Protein AF-A0A944AYI0-F1 (afdb_monomer_lite)

Radius of gyration: 16.13 Å; chains: 1; bounding box: 34×33×52 Å

Secondary structure (DSSP, 8-state):
----GGGGS--HHHHHHHHHHHHHHH-GGGTTHHHHHHHHHHHHHHHTT--HHHHHHHHHHHHHTTGGGGGS-HHHHT-SSPPPHHHHHHHTTHHHHHHHHHTTSTTGGGGHHHHHHTT--TTS---

pLDDT: mean 89.55, std 11.57, range [47.94, 98.12]

Foldseek 3Di:
DDDDVVVVPDDPVVVLVVLLCVVCVLQVVCVCVLVVQLVVLLVVCVVVVHDPVVNVLSSSLSSQLQSLCVVADSCLRVPDDDDDPVSVVSSLCSLVSSQVVLCVDPVSNVSSVCSNCVQPDPVRPGD

Sequence (127 aa):
MSDCNFCKEIDFHEIIECIVSAHDAKDPYTAGHSERVSDMAIAVCEILNLTEEQTQQIHIAAHLHDIGKIGVPDIVLLKEGRLTDDEWEKMKKHPEIGSEILSKSQQLSELKDIVIHHHERYDGKGY

Structure (mmCIF, N/CA/C/O backbone):
data_AF-A0A944AYI0-F1
#
_entry.id   AF-A0A944AYI0-F1
#
loop_
_atom_site.group_PDB
_atom_site.id
_atom_site.type_symbol
_atom_site.label_atom_id
_atom_site.label_alt_id
_atom_site.label_comp_id
_atom_site.label_asym_id
_atom_site.label_entity_id
_atom_site.label_seq_id
_atom_site.pdbx_PDB_ins_code
_atom_site.Cartn_x
_atom_site.Cartn_y
_atom_site.Cartn_z
_atom_site.occupancy
_atom_site.B_iso_or_equiv
_atom_site.auth_seq_id
_atom_site.auth_comp_id
_atom_site.auth_asym_id
_atom_site.auth_atom_id
_atom_site.p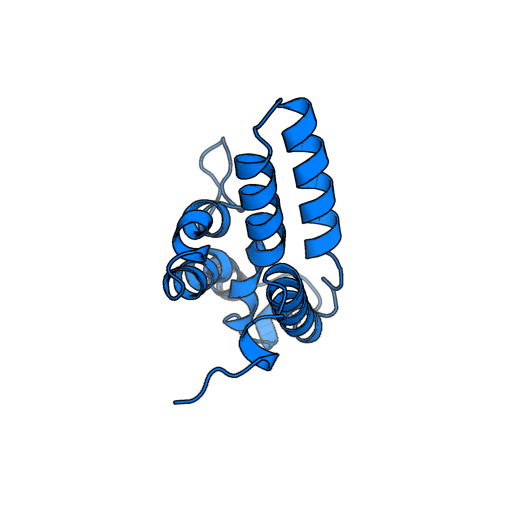dbx_PDB_model_num
ATOM 1 N N . MET A 1 1 ? 7.731 -19.854 30.141 1.00 47.94 1 MET A N 1
ATOM 2 C CA . MET A 1 1 ? 8.500 -18.710 29.617 1.00 47.94 1 MET A CA 1
ATOM 3 C C . MET A 1 1 ? 7.951 -17.483 30.302 1.00 47.94 1 MET A C 1
ATOM 5 O O . MET A 1 1 ? 6.763 -17.223 30.202 1.00 47.94 1 MET A O 1
ATOM 9 N N . SER A 1 2 ? 8.793 -16.899 31.142 1.00 51.22 2 SER A N 1
ATOM 10 C CA . SER A 1 2 ? 8.533 -15.789 32.054 1.00 51.22 2 SER A CA 1
ATOM 11 C C . SER A 1 2 ? 7.975 -14.562 31.341 1.00 51.22 2 SER A C 1
ATOM 13 O O . SER A 1 2 ? 8.466 -14.221 30.267 1.00 51.22 2 SER A O 1
ATOM 15 N N . ASP A 1 3 ? 7.005 -13.908 31.984 1.00 56.97 3 ASP A N 1
ATOM 16 C CA . ASP A 1 3 ? 6.504 -12.567 31.677 1.00 56.97 3 ASP A CA 1
ATOM 17 C C . ASP A 1 3 ? 7.657 -11.601 31.370 1.00 56.97 3 ASP A C 1
ATOM 19 O O . ASP A 1 3 ? 8.296 -11.043 32.262 1.00 56.97 3 ASP A O 1
ATOM 23 N N . CYS A 1 4 ? 7.952 -11.435 30.084 1.00 64.88 4 CYS A N 1
ATOM 24 C CA . CYS A 1 4 ? 8.918 -10.468 29.604 1.00 64.88 4 CYS A CA 1
ATOM 25 C C . CYS A 1 4 ? 8.243 -9.094 29.618 1.00 64.88 4 CYS A C 1
ATOM 27 O O . CYS A 1 4 ? 7.383 -8.828 28.780 1.00 64.88 4 CYS A O 1
ATOM 29 N N . ASN A 1 5 ? 8.615 -8.226 30.564 1.00 57.81 5 ASN A N 1
ATOM 30 C CA . ASN A 1 5 ? 8.102 -6.850 30.615 1.00 57.81 5 ASN A CA 1
ATOM 31 C C . ASN A 1 5 ? 8.441 -6.057 29.343 1.00 57.81 5 ASN A C 1
ATOM 33 O O . ASN A 1 5 ? 7.644 -5.225 28.936 1.00 57.81 5 ASN A O 1
ATOM 37 N N . PHE A 1 6 ? 9.547 -6.380 28.660 1.00 59.72 6 PHE A N 1
ATOM 38 C CA . PHE A 1 6 ? 9.895 -5.763 27.375 1.00 59.72 6 PHE A CA 1
ATOM 39 C C . PHE A 1 6 ? 8.830 -6.023 26.298 1.00 59.72 6 PHE A C 1
ATOM 41 O O . PHE A 1 6 ? 8.532 -5.147 25.504 1.00 59.72 6 PHE A O 1
ATOM 48 N N . CYS A 1 7 ? 8.197 -7.201 26.297 1.00 55.09 7 CYS A N 1
ATOM 49 C CA . CYS A 1 7 ? 7.138 -7.529 25.338 1.00 55.09 7 CYS A CA 1
ATOM 50 C C . CYS A 1 7 ? 5.794 -6.848 25.651 1.00 55.09 7 CYS A C 1
ATOM 52 O O . CYS A 1 7 ? 4.884 -6.945 24.835 1.00 55.09 7 CYS A O 1
ATOM 54 N N . LYS A 1 8 ? 5.637 -6.221 26.827 1.00 54.50 8 LYS A N 1
ATOM 55 C CA . LYS A 1 8 ? 4.380 -5.583 27.260 1.00 54.50 8 LYS A CA 1
ATOM 56 C C . LYS A 1 8 ? 4.300 -4.092 26.914 1.00 54.50 8 LYS A C 1
ATOM 58 O O . LYS A 1 8 ? 3.235 -3.514 27.091 1.00 54.50 8 LYS A O 1
ATOM 63 N N . GLU A 1 9 ? 5.389 -3.494 26.430 1.00 58.72 9 GLU A N 1
ATOM 64 C CA . GLU A 1 9 ? 5.509 -2.042 26.216 1.00 58.72 9 GLU A CA 1
ATOM 65 C C . GLU A 1 9 ? 5.882 -1.648 24.781 1.00 58.72 9 GLU A C 1
ATOM 67 O O . GLU A 1 9 ? 6.057 -0.464 24.521 1.00 58.72 9 GLU A O 1
ATOM 72 N N . ILE A 1 10 ? 6.009 -2.594 23.843 1.00 66.56 10 ILE A N 1
ATOM 73 C CA . ILE A 1 10 ? 6.276 -2.217 22.450 1.00 66.56 10 ILE A CA 1
ATOM 74 C C . ILE A 1 10 ? 4.975 -1.710 21.834 1.00 66.56 10 ILE A C 1
ATOM 76 O O . ILE A 1 10 ? 4.021 -2.483 21.688 1.00 66.56 10 ILE A O 1
ATOM 80 N N . ASP A 1 11 ? 4.944 -0.426 21.481 1.00 80.12 11 ASP A N 1
ATOM 81 C CA . ASP A 1 11 ? 3.827 0.148 20.745 1.00 80.12 11 ASP A CA 1
ATOM 82 C C . ASP A 1 11 ? 3.770 -0.488 19.353 1.00 80.12 11 ASP A C 1
ATOM 84 O O . ASP A 1 11 ? 4.757 -0.577 18.618 1.00 80.12 11 ASP A O 1
ATOM 88 N N . PHE A 1 12 ? 2.583 -0.959 18.990 1.00 79.44 12 PHE A N 1
ATOM 89 C CA . PHE A 1 12 ? 2.327 -1.528 17.680 1.00 79.44 12 PHE A CA 1
ATOM 90 C C . PHE A 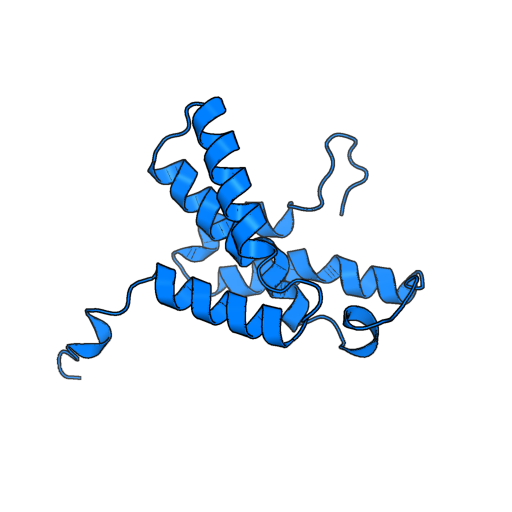1 12 ? 2.653 -0.529 16.562 1.00 79.44 12 PHE A C 1
ATOM 92 O O . PHE A 1 12 ? 3.208 -0.931 15.541 1.00 79.44 12 PHE A O 1
ATOM 99 N N . HIS A 1 13 ? 2.376 0.761 16.775 1.00 77.94 13 HIS A N 1
ATOM 100 C CA . HIS A 1 13 ? 2.686 1.811 15.806 1.00 77.94 13 HIS A CA 1
ATOM 101 C C . HIS A 1 13 ? 4.194 1.986 15.614 1.00 77.94 13 HIS A C 1
ATOM 103 O O . HIS A 1 13 ? 4.644 2.034 14.471 1.00 77.94 13 HIS A O 1
ATOM 109 N N . GLU A 1 14 ? 4.989 1.949 16.688 1.00 83.31 14 GLU A N 1
ATOM 110 C CA . GLU A 1 14 ? 6.456 2.025 16.595 1.00 83.31 14 GLU A CA 1
ATOM 111 C C . GLU A 1 14 ? 7.033 0.874 15.753 1.00 83.31 14 GLU A C 1
ATOM 113 O O . GLU A 1 14 ? 7.964 1.069 14.969 1.00 83.31 14 GLU A O 1
ATOM 118 N N . ILE A 1 15 ? 6.468 -0.337 15.859 1.00 87.19 15 ILE A N 1
ATOM 119 C CA . ILE A 1 15 ? 6.891 -1.471 15.020 1.00 87.19 15 ILE A CA 1
ATOM 120 C C . ILE A 1 15 ? 6.560 -1.210 13.549 1.00 87.19 15 ILE A C 1
ATOM 122 O O . ILE A 1 15 ? 7.389 -1.494 12.680 1.00 87.19 15 ILE A O 1
ATOM 126 N N . ILE A 1 16 ? 5.365 -0.690 13.256 1.00 85.25 16 ILE A N 1
ATOM 127 C CA . ILE A 1 16 ? 4.962 -0.360 11.885 1.00 85.25 16 ILE A CA 1
ATOM 128 C C . ILE A 1 16 ? 5.898 0.698 11.297 1.00 85.25 16 ILE A C 1
ATOM 130 O O . ILE A 1 16 ? 6.429 0.486 10.208 1.00 85.25 16 ILE A O 1
ATOM 134 N N . GLU A 1 17 ? 6.185 1.770 12.030 1.00 83.94 17 GLU A N 1
ATOM 135 C CA . GLU A 1 17 ? 7.140 2.802 11.612 1.00 83.94 17 GLU A CA 1
ATOM 136 C C . GLU A 1 17 ? 8.542 2.234 11.365 1.00 83.94 17 GLU A C 1
ATOM 138 O O . GLU A 1 17 ? 9.184 2.583 10.372 1.00 83.94 17 GLU A O 1
ATOM 143 N N . CYS A 1 18 ? 9.013 1.307 12.207 1.00 87.06 18 CYS A N 1
ATOM 144 C CA . CYS A 1 18 ? 10.291 0.623 11.995 1.00 87.06 18 CYS A CA 1
ATOM 145 C C . CYS A 1 18 ? 10.302 -0.190 10.691 1.00 87.06 18 CYS A C 1
ATOM 147 O O . CYS A 1 18 ? 11.291 -0.171 9.954 1.00 87.06 18 CYS A O 1
ATOM 149 N N . ILE A 1 19 ? 9.212 -0.904 10.390 1.00 86.88 19 ILE A N 1
ATOM 150 C CA . ILE A 1 19 ? 9.079 -1.703 9.164 1.00 86.88 19 ILE A CA 1
ATOM 151 C C . ILE A 1 19 ? 9.042 -0.792 7.931 1.00 86.88 19 ILE A C 1
ATOM 153 O O . ILE A 1 19 ? 9.743 -1.058 6.952 1.00 86.88 19 ILE A O 1
ATOM 157 N N . VAL A 1 20 ? 8.271 0.295 7.991 1.00 85.81 20 VAL A N 1
ATOM 158 C CA . VAL A 1 20 ? 8.196 1.301 6.924 1.00 85.81 20 VAL A CA 1
ATOM 159 C C . VAL A 1 20 ? 9.558 1.950 6.706 1.00 85.81 20 VAL A C 1
ATOM 161 O O . VAL A 1 20 ? 10.025 2.019 5.576 1.00 85.81 20 VAL A O 1
ATOM 164 N N . SER A 1 21 ? 10.257 2.318 7.779 1.00 84.06 21 SER A N 1
ATOM 165 C CA . SER A 1 21 ? 11.603 2.895 7.704 1.00 84.06 21 SER A CA 1
ATOM 166 C C . SER A 1 21 ? 12.614 1.934 7.071 1.00 84.06 21 SER A C 1
ATOM 168 O O . SER A 1 21 ? 13.480 2.353 6.305 1.00 84.06 21 SER A O 1
ATOM 170 N N . ALA A 1 22 ? 12.512 0.631 7.356 1.00 86.81 22 ALA A N 1
ATOM 171 C CA . ALA A 1 22 ? 13.359 -0.381 6.727 1.00 86.81 22 ALA A CA 1
ATOM 172 C C . ALA A 1 22 ? 13.073 -0.526 5.223 1.00 86.81 22 ALA A C 1
ATOM 174 O O . ALA A 1 22 ? 14.001 -0.729 4.437 1.00 86.81 22 ALA A O 1
ATOM 175 N N . HIS A 1 23 ? 11.808 -0.402 4.817 1.00 86.69 23 HIS A N 1
ATOM 176 C CA . HIS A 1 23 ? 11.423 -0.355 3.410 1.00 86.69 23 HIS A CA 1
ATOM 177 C C . HIS A 1 23 ? 11.934 0.925 2.721 1.00 86.69 23 HIS A C 1
ATOM 179 O O . HIS A 1 23 ? 12.579 0.833 1.679 1.00 86.69 23 HIS A O 1
ATOM 185 N N . ASP A 1 24 ? 11.753 2.092 3.338 1.00 81.62 24 ASP A N 1
ATOM 186 C CA . ASP A 1 24 ? 12.245 3.381 2.834 1.00 81.62 24 ASP A CA 1
ATOM 187 C C . ASP A 1 24 ? 13.778 3.413 2.718 1.00 81.62 24 ASP A C 1
ATOM 189 O O . ASP A 1 24 ? 14.333 4.038 1.819 1.00 81.62 24 ASP A O 1
ATOM 193 N N . ALA A 1 25 ? 14.500 2.691 3.580 1.00 81.44 25 ALA A N 1
ATOM 194 C CA . ALA A 1 25 ? 15.948 2.532 3.441 1.00 81.44 25 ALA A CA 1
ATOM 195 C C . ALA A 1 25 ? 16.343 1.753 2.170 1.00 81.44 25 ALA A C 1
ATOM 197 O O . ALA A 1 25 ? 17.445 1.944 1.651 1.00 81.44 25 ALA A O 1
ATOM 198 N N . LYS A 1 26 ? 15.458 0.878 1.670 1.00 82.62 26 LYS A N 1
ATOM 199 C CA . LYS A 1 26 ? 15.628 0.160 0.401 1.00 82.62 26 LYS A CA 1
ATOM 200 C C . LYS A 1 26 ? 15.220 1.017 -0.801 1.00 82.62 26 LYS A C 1
ATOM 202 O O . LYS A 1 26 ? 15.849 0.888 -1.847 1.00 82.62 26 LYS A O 1
ATOM 207 N N . ASP A 1 27 ? 14.217 1.880 -0.652 1.00 79.94 27 ASP A N 1
ATOM 208 C CA . ASP A 1 27 ? 13.763 2.844 -1.664 1.00 79.94 27 ASP A CA 1
ATOM 209 C C . ASP A 1 27 ? 13.935 4.292 -1.154 1.00 79.94 27 ASP A C 1
ATOM 211 O O . ASP A 1 27 ? 12.973 4.931 -0.719 1.00 79.94 27 ASP A O 1
ATOM 215 N N . PRO A 1 28 ? 15.163 4.854 -1.194 1.00 69.38 28 PRO A N 1
ATOM 216 C CA . PRO A 1 28 ? 15.438 6.168 -0.609 1.00 69.38 28 PRO A CA 1
ATOM 217 C C . PRO A 1 28 ? 14.630 7.298 -1.252 1.00 69.38 28 PRO A C 1
ATOM 219 O O . PRO A 1 28 ? 14.438 8.351 -0.642 1.00 69.38 28 PRO A O 1
ATOM 222 N N . TYR A 1 29 ? 14.168 7.097 -2.491 1.00 61.78 29 TYR A N 1
ATOM 223 C CA . TYR A 1 29 ? 13.357 8.069 -3.214 1.00 61.78 29 TYR A CA 1
ATOM 224 C C . TYR A 1 29 ? 11.980 8.264 -2.572 1.00 61.78 29 TYR A C 1
ATOM 226 O O . TYR A 1 29 ? 11.401 9.345 -2.704 1.00 61.78 29 TYR A O 1
ATOM 234 N N . THR A 1 30 ? 11.472 7.263 -1.847 1.00 67.00 30 THR A N 1
ATOM 235 C CA . THR A 1 30 ? 10.182 7.324 -1.156 1.00 67.00 30 THR A CA 1
ATOM 236 C C . THR A 1 30 ? 10.307 7.569 0.344 1.00 67.00 30 THR A C 1
ATOM 238 O O . THR A 1 30 ? 9.308 7.454 1.040 1.00 67.00 30 THR A O 1
ATOM 241 N N . ALA A 1 31 ? 11.469 7.969 0.869 1.00 72.06 31 ALA A N 1
ATOM 242 C CA . ALA A 1 31 ? 11.614 8.232 2.302 1.00 72.06 31 ALA A CA 1
ATOM 243 C C . ALA A 1 31 ? 10.561 9.238 2.828 1.00 72.06 31 ALA A C 1
ATOM 245 O O . ALA A 1 31 ? 10.385 10.349 2.298 1.00 72.06 31 ALA A O 1
ATOM 246 N N . GLY A 1 32 ? 9.809 8.822 3.850 1.00 80.56 32 GLY A N 1
ATOM 247 C CA . GLY A 1 32 ? 8.707 9.595 4.438 1.00 80.56 32 GLY A CA 1
ATOM 248 C C . GLY A 1 32 ? 7.489 9.759 3.518 1.00 80.56 32 GLY A C 1
ATOM 249 O O . GLY A 1 32 ? 6.590 10.544 3.813 1.00 80.56 32 GLY A O 1
ATOM 250 N N . HIS A 1 33 ? 7.448 9.085 2.364 1.00 88.44 33 HIS A N 1
ATOM 251 C CA . HIS A 1 33 ? 6.286 9.068 1.473 1.00 88.44 33 HIS A CA 1
ATOM 252 C C . HIS A 1 33 ? 5.083 8.456 2.175 1.00 88.44 33 HIS A C 1
ATOM 254 O O . HIS A 1 33 ? 4.021 9.072 2.197 1.00 88.44 33 HIS A O 1
ATOM 260 N N . SER A 1 34 ? 5.281 7.283 2.772 1.00 88.88 34 SER A N 1
ATOM 261 C CA . SER A 1 34 ? 4.227 6.531 3.442 1.00 88.88 34 SER A CA 1
ATOM 262 C C . SER A 1 34 ? 3.617 7.316 4.602 1.00 88.88 34 SER A C 1
ATOM 264 O O . SER A 1 34 ? 2.402 7.314 4.739 1.00 88.88 34 SER A O 1
ATOM 266 N N . GLU A 1 35 ? 4.436 8.054 5.359 1.00 89.00 35 GLU A N 1
ATOM 267 C CA . GLU A 1 35 ? 3.985 8.974 6.417 1.00 89.00 35 GLU A CA 1
ATOM 268 C C . GLU A 1 35 ? 3.130 10.120 5.855 1.00 89.00 35 GLU A C 1
ATOM 270 O O . GLU A 1 35 ? 2.008 10.349 6.288 1.00 89.00 35 GLU A O 1
ATOM 275 N N . ARG A 1 36 ? 3.585 10.800 4.794 1.00 92.38 36 ARG A N 1
ATOM 276 C CA . ARG A 1 36 ? 2.776 11.870 4.183 1.00 92.38 36 ARG A CA 1
ATOM 277 C C . ARG A 1 36 ? 1.454 11.353 3.612 1.00 92.38 36 ARG A C 1
ATOM 279 O O . ARG A 1 36 ? 0.456 12.068 3.648 1.00 92.38 36 ARG A O 1
ATOM 286 N N . VAL A 1 37 ? 1.447 10.153 3.031 1.00 94.06 37 VAL A N 1
ATOM 287 C CA . VAL A 1 37 ? 0.232 9.531 2.483 1.00 94.06 37 VAL A CA 1
ATOM 288 C C . VAL A 1 37 ? -0.725 9.126 3.601 1.00 94.06 37 VAL A C 1
ATOM 290 O O . VAL A 1 37 ? -1.928 9.348 3.460 1.00 94.06 37 VAL A O 1
ATOM 293 N N . SER A 1 38 ? -0.220 8.575 4.706 1.00 92.94 38 SER A N 1
ATOM 294 C CA . SER A 1 38 ? -1.046 8.183 5.846 1.00 92.94 38 SER A CA 1
ATOM 295 C C . SER A 1 38 ? -1.678 9.398 6.535 1.00 92.94 38 SER A C 1
ATOM 297 O O . SER A 1 38 ? -2.889 9.390 6.768 1.00 92.94 38 SER A O 1
ATOM 299 N N . ASP A 1 39 ? -0.931 10.489 6.718 1.00 94.38 39 ASP A N 1
ATOM 300 C CA . ASP A 1 39 ? -1.452 11.761 7.238 1.00 94.38 39 ASP A CA 1
ATOM 301 C C . ASP A 1 39 ? -2.565 12.336 6.346 1.00 94.38 39 ASP A C 1
ATOM 303 O O . ASP A 1 39 ? -3.622 12.767 6.819 1.00 94.38 39 ASP A O 1
ATOM 307 N N . MET A 1 40 ? -2.360 12.319 5.023 1.00 96.94 40 MET A N 1
ATOM 308 C CA . MET A 1 40 ? -3.389 12.744 4.068 1.00 96.94 40 MET A CA 1
ATOM 309 C C . MET A 1 40 ? -4.629 11.847 4.135 1.00 96.94 40 MET A C 1
ATOM 311 O O . MET A 1 40 ? -5.750 12.343 4.001 1.00 96.94 40 MET A O 1
ATOM 315 N N . ALA A 1 41 ? -4.450 10.542 4.351 1.00 96.50 41 ALA A N 1
ATOM 316 C CA . ALA A 1 41 ? -5.556 9.605 4.479 1.00 96.50 41 ALA A CA 1
ATOM 317 C C . ALA A 1 41 ? -6.410 9.900 5.722 1.00 96.50 41 ALA A C 1
ATOM 319 O O . ALA A 1 41 ? -7.637 9.866 5.613 1.00 96.50 41 ALA A O 1
ATOM 320 N N . ILE A 1 42 ? -5.803 10.275 6.857 1.00 96.81 42 ILE A N 1
ATOM 321 C CA . ILE A 1 42 ? -6.540 10.723 8.054 1.00 96.81 42 ILE A CA 1
ATOM 322 C C . ILE A 1 42 ? -7.433 11.920 7.715 1.00 96.81 42 ILE A C 1
ATOM 324 O O . ILE A 1 42 ? -8.634 11.880 7.980 1.00 96.81 42 ILE A O 1
ATOM 328 N N . ALA A 1 43 ? -6.887 12.946 7.056 1.00 97.56 43 ALA A N 1
ATOM 329 C CA . ALA A 1 43 ? -7.660 14.133 6.685 1.00 97.56 43 ALA A CA 1
ATOM 330 C C . ALA A 1 43 ? -8.868 13.793 5.785 1.00 97.56 43 ALA A C 1
ATOM 332 O O . ALA A 1 43 ? -9.938 14.392 5.906 1.00 97.56 43 ALA A O 1
ATOM 333 N N . VAL A 1 44 ? -8.734 12.802 4.896 1.00 97.75 44 VAL A N 1
ATOM 334 C CA . VAL A 1 44 ? -9.857 12.303 4.082 1.00 97.75 44 VAL A CA 1
ATOM 335 C C . VAL A 1 44 ? -10.879 11.548 4.939 1.00 97.75 44 VAL A C 1
ATOM 337 O O . VAL A 1 44 ? -12.081 11.746 4.756 1.00 97.75 44 VAL A O 1
ATOM 340 N N . CYS A 1 45 ? -10.434 10.718 5.885 1.00 97.62 45 CYS A N 1
ATOM 341 C CA . CYS A 1 45 ? -11.319 9.993 6.803 1.00 97.62 45 CYS A CA 1
ATOM 342 C C . CYS A 1 45 ? -12.183 10.948 7.639 1.00 97.62 45 CYS A C 1
ATOM 344 O O . CYS A 1 45 ? -13.383 10.709 7.791 1.00 97.62 45 CYS A O 1
ATOM 346 N N . GLU A 1 46 ? -11.603 12.058 8.108 1.00 95.69 46 GLU A N 1
ATOM 347 C CA . GLU A 1 46 ? -12.315 13.111 8.842 1.00 95.69 46 GLU A CA 1
ATOM 348 C C . GLU A 1 46 ? -13.426 13.745 7.996 1.00 95.69 46 GLU A C 1
ATOM 350 O O . GLU A 1 46 ? -14.566 13.862 8.446 1.00 95.69 46 GLU A O 1
ATOM 355 N N . ILE A 1 47 ? -13.131 14.095 6.739 1.00 98.12 47 ILE A N 1
ATOM 356 C CA . ILE A 1 47 ? -14.120 14.662 5.805 1.00 98.12 47 ILE A CA 1
ATOM 357 C C . ILE A 1 47 ? -15.2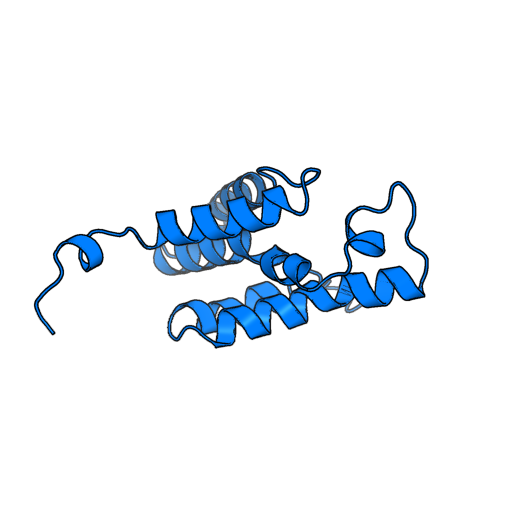81 13.683 5.573 1.00 98.12 47 ILE A C 1
ATOM 359 O O . ILE A 1 47 ? -16.439 14.094 5.450 1.00 98.12 47 ILE A O 1
ATOM 363 N N . LEU A 1 48 ? -14.980 12.385 5.521 1.00 97.81 48 LEU A N 1
ATOM 364 C CA . LEU A 1 48 ? -15.960 11.318 5.325 1.00 97.81 48 LEU A CA 1
ATOM 365 C C . LEU A 1 48 ? -16.701 10.918 6.612 1.00 97.81 48 LEU A C 1
ATOM 367 O O . LEU A 1 48 ? -17.635 10.121 6.533 1.00 97.81 48 LEU A O 1
ATOM 371 N N . ASN A 1 49 ? -16.354 11.502 7.766 1.00 97.75 49 ASN A N 1
ATOM 372 C CA . ASN A 1 49 ? -16.899 11.170 9.087 1.00 97.75 49 ASN A CA 1
ATOM 373 C C . ASN A 1 49 ? -16.783 9.671 9.423 1.00 97.75 49 ASN A C 1
ATOM 375 O O . ASN A 1 49 ? -17.724 9.071 9.949 1.00 97.75 49 ASN A O 1
ATOM 379 N N . LEU A 1 50 ? -15.645 9.057 9.085 1.00 97.69 50 LEU A N 1
ATOM 380 C CA . LEU A 1 50 ? -15.366 7.674 9.473 1.00 97.69 50 LEU A CA 1
ATOM 381 C C . LEU A 1 50 ? -15.143 7.562 10.985 1.00 97.69 50 LEU A C 1
ATOM 383 O O . LEU A 1 50 ? -14.815 8.539 11.660 1.00 97.69 50 LEU A O 1
ATOM 387 N N . THR A 1 51 ? -15.333 6.362 11.533 1.00 97.69 51 THR A N 1
ATOM 388 C CA . THR A 1 51 ? -15.054 6.119 12.953 1.00 97.69 51 THR A CA 1
ATOM 389 C C . THR A 1 51 ? -13.552 6.186 13.235 1.00 97.69 51 THR A C 1
ATOM 391 O O . THR A 1 51 ? -12.722 6.050 12.333 1.00 97.69 51 THR A O 1
ATOM 394 N N . GLU A 1 52 ? -13.185 6.363 14.505 1.00 94.00 52 GLU A N 1
ATOM 395 C CA . GLU A 1 52 ? -11.782 6.325 14.936 1.00 94.00 52 GLU A CA 1
ATOM 396 C C . GLU A 1 52 ? -11.116 4.992 14.563 1.00 94.00 52 GLU A C 1
ATOM 398 O O . GLU A 1 52 ? -10.019 4.982 14.016 1.00 94.00 52 GLU A O 1
ATOM 403 N N . GLU A 1 53 ? -11.825 3.877 14.758 1.00 93.00 53 GLU A N 1
ATOM 404 C CA . GLU A 1 53 ? -11.365 2.535 14.384 1.00 93.00 53 GLU A CA 1
ATOM 405 C C . GLU A 1 53 ? -11.086 2.418 12.877 1.00 93.00 53 GLU A C 1
ATOM 407 O O . GLU A 1 53 ? -10.006 1.986 12.477 1.00 93.00 53 GLU A O 1
ATOM 412 N N . GLN A 1 54 ? -12.017 2.870 12.029 1.00 94.94 54 GLN A N 1
ATOM 413 C CA . GLN A 1 54 ? -11.829 2.870 10.573 1.00 94.94 54 GLN A CA 1
ATOM 414 C C . GLN A 1 54 ? -10.657 3.764 10.155 1.00 94.94 54 GLN A C 1
ATOM 416 O O . GLN A 1 54 ? -9.871 3.399 9.281 1.00 94.94 54 GLN A O 1
ATOM 421 N N . THR A 1 55 ? -10.527 4.927 10.793 1.00 95.81 55 THR A N 1
ATOM 422 C CA . THR A 1 55 ? -9.447 5.881 10.525 1.00 95.81 55 THR A CA 1
ATOM 423 C C . THR A 1 55 ? -8.089 5.279 10.883 1.00 95.81 55 THR A C 1
ATOM 425 O O . THR A 1 55 ? -7.160 5.370 10.086 1.00 95.81 55 THR A O 1
ATOM 428 N N . GLN A 1 56 ? -7.977 4.593 12.025 1.00 92.62 56 GLN A N 1
ATOM 429 C CA . GLN A 1 56 ? -6.753 3.891 12.425 1.00 92.62 56 GLN A CA 1
ATOM 430 C C . GLN A 1 56 ? -6.399 2.755 11.458 1.00 92.62 56 GLN A C 1
ATOM 432 O O . GLN A 1 56 ? -5.244 2.638 11.049 1.00 92.62 56 GLN A O 1
ATOM 437 N N . GLN A 1 57 ? -7.379 1.951 11.032 1.00 93.44 57 GLN A N 1
ATOM 438 C CA . GLN A 1 57 ? -7.158 0.895 10.037 1.00 93.44 57 GLN A CA 1
ATOM 439 C C . GLN A 1 57 ? -6.628 1.466 8.713 1.00 93.44 57 GLN A C 1
ATOM 441 O O . GLN A 1 57 ? -5.648 0.954 8.168 1.00 93.44 57 GLN A O 1
ATOM 446 N N . ILE A 1 58 ? -7.233 2.549 8.216 1.00 95.81 58 ILE A N 1
ATOM 447 C CA . ILE A 1 58 ? -6.802 3.222 6.983 1.00 95.81 58 ILE A CA 1
ATOM 448 C C . ILE A 1 58 ? -5.413 3.840 7.151 1.00 95.81 58 ILE A C 1
ATOM 450 O O . ILE A 1 58 ? -4.586 3.707 6.254 1.00 95.81 58 ILE A O 1
ATOM 454 N N . HIS A 1 59 ? -5.131 4.466 8.294 1.00 94.12 59 HIS A N 1
ATOM 455 C CA . HIS A 1 59 ? -3.828 5.055 8.590 1.00 94.12 59 HIS A CA 1
ATOM 456 C C . HIS A 1 59 ? -2.706 4.006 8.552 1.00 94.12 59 HIS A C 1
ATOM 458 O O . HIS A 1 59 ? -1.708 4.180 7.850 1.00 94.12 59 HIS A O 1
ATOM 464 N N . ILE A 1 60 ? -2.900 2.868 9.228 1.00 93.12 60 ILE A N 1
ATOM 465 C CA . ILE A 1 60 ? -1.933 1.760 9.232 1.00 93.12 60 ILE A CA 1
ATOM 466 C C . ILE A 1 60 ? -1.790 1.158 7.827 1.00 93.12 60 ILE A C 1
ATOM 468 O O . ILE A 1 60 ? -0.675 0.899 7.372 1.00 93.12 60 ILE A O 1
ATOM 472 N N . ALA A 1 61 ? -2.898 0.955 7.109 1.00 95.00 61 ALA A N 1
ATOM 473 C CA . ALA A 1 61 ? -2.857 0.428 5.748 1.00 95.00 61 ALA A CA 1
ATOM 474 C C . ALA A 1 61 ? -2.128 1.377 4.782 1.00 95.00 61 ALA A C 1
ATOM 476 O O . ALA A 1 61 ? -1.355 0.917 3.946 1.00 95.00 61 ALA A O 1
ATOM 477 N N . ALA A 1 62 ? -2.319 2.690 4.927 1.00 94.44 62 ALA A N 1
ATOM 478 C CA . ALA A 1 62 ? -1.625 3.709 4.149 1.00 94.44 62 ALA A CA 1
ATOM 479 C C . ALA A 1 62 ? -0.119 3.736 4.448 1.00 94.44 62 ALA A C 1
ATOM 481 O O . ALA A 1 62 ? 0.675 3.857 3.520 1.00 94.44 62 ALA A O 1
ATOM 482 N N . HIS A 1 63 ? 0.302 3.527 5.697 1.00 92.06 63 HIS A N 1
ATOM 483 C CA . HIS A 1 63 ? 1.722 3.346 6.013 1.00 92.06 63 HIS A CA 1
ATOM 484 C C . HIS A 1 63 ? 2.328 2.118 5.319 1.00 92.06 63 HIS A C 1
ATOM 486 O O . HIS A 1 63 ? 3.472 2.155 4.869 1.00 92.06 63 HIS A O 1
ATOM 492 N N . LEU A 1 64 ? 1.562 1.031 5.221 1.00 93.69 64 LEU A N 1
ATOM 493 C CA . LEU A 1 64 ? 2.037 -0.264 4.734 1.00 93.69 64 LEU A CA 1
ATOM 494 C C . LEU A 1 64 ? 1.749 -0.533 3.251 1.00 93.69 64 LEU A C 1
ATOM 496 O O . LEU A 1 64 ? 2.138 -1.595 2.768 1.00 93.69 64 LEU A O 1
ATOM 500 N N . HIS A 1 65 ? 1.090 0.376 2.525 1.00 95.31 65 HIS A N 1
ATOM 501 C CA . HIS A 1 65 ? 0.603 0.117 1.159 1.00 95.31 65 HIS A CA 1
ATOM 502 C C . HIS A 1 65 ? 1.708 -0.367 0.207 1.00 95.31 65 HIS A C 1
ATOM 504 O O . HIS A 1 65 ? 1.499 -1.269 -0.601 1.00 95.31 65 HIS A O 1
ATOM 510 N N . ASP A 1 66 ? 2.912 0.171 0.386 1.00 94.94 66 ASP A N 1
ATOM 511 C CA . ASP A 1 66 ? 4.073 -0.086 -0.456 1.00 94.94 66 ASP A CA 1
ATOM 512 C C . ASP A 1 66 ? 5.006 -1.188 0.079 1.00 94.94 66 ASP A C 1
ATOM 514 O O . ASP A 1 66 ? 6.014 -1.496 -0.554 1.00 94.94 66 ASP A O 1
ATOM 518 N N . ILE A 1 67 ? 4.697 -1.843 1.210 1.00 94.25 67 ILE A N 1
ATOM 519 C CA . ILE A 1 67 ? 5.627 -2.784 1.872 1.00 94.25 67 ILE A CA 1
ATOM 520 C C . ILE A 1 67 ? 6.093 -3.933 0.963 1.00 94.25 67 ILE A C 1
ATOM 522 O O . ILE A 1 67 ? 7.200 -4.461 1.102 1.00 94.25 67 ILE A O 1
ATOM 526 N N . GLY A 1 68 ? 5.270 -4.314 -0.017 1.00 95.44 68 GLY A N 1
ATOM 527 C CA . GLY A 1 68 ? 5.603 -5.367 -0.970 1.00 95.44 68 GLY A CA 1
ATOM 528 C C . GLY A 1 68 ? 6.737 -5.019 -1.938 1.00 95.44 68 GLY A C 1
ATOM 529 O O . GLY A 1 68 ? 7.293 -5.927 -2.559 1.00 95.44 68 GLY A O 1
ATOM 530 N N . LYS A 1 69 ? 7.154 -3.749 -2.038 1.00 94.75 69 LYS A N 1
ATOM 531 C CA . LYS A 1 69 ? 8.327 -3.332 -2.828 1.00 94.75 69 LYS A CA 1
ATOM 532 C C . LYS A 1 69 ? 9.627 -3.963 -2.317 1.00 94.75 69 LYS A C 1
ATOM 534 O O . LYS A 1 69 ? 10.576 -4.125 -3.086 1.00 94.75 69 LYS A O 1
ATOM 539 N N . ILE A 1 70 ? 9.659 -4.463 -1.074 1.00 92.25 70 ILE A N 1
ATOM 540 C CA . ILE A 1 70 ? 10.748 -5.326 -0.581 1.00 92.25 70 ILE A CA 1
ATOM 541 C C . ILE A 1 70 ? 10.968 -6.540 -1.501 1.00 92.25 70 ILE A C 1
ATOM 543 O O . ILE A 1 70 ? 12.113 -6.952 -1.698 1.00 92.25 70 ILE A O 1
ATOM 547 N N . GLY A 1 71 ? 9.908 -7.084 -2.106 1.00 93.31 71 GLY A N 1
ATOM 548 C CA . GLY A 1 71 ? 9.984 -8.201 -3.050 1.00 93.31 71 GLY A CA 1
ATOM 549 C C . GLY A 1 71 ? 10.309 -7.807 -4.498 1.00 93.31 71 GLY A C 1
ATOM 550 O O . GLY A 1 71 ? 10.529 -8.689 -5.328 1.00 93.31 71 GLY A O 1
ATOM 551 N N . VAL A 1 72 ? 10.370 -6.511 -4.822 1.00 95.38 72 VAL A N 1
ATOM 552 C CA . VAL A 1 72 ? 10.734 -6.030 -6.162 1.00 95.38 72 VAL A CA 1
ATOM 553 C C . VAL A 1 72 ? 12.265 -6.050 -6.317 1.00 95.38 72 VAL A C 1
ATOM 555 O O . VAL A 1 72 ? 12.977 -5.625 -5.399 1.00 95.38 72 VAL A O 1
ATOM 558 N N . PRO A 1 73 ? 12.811 -6.540 -7.452 1.00 94.94 73 PRO A N 1
ATOM 559 C CA . PRO A 1 73 ? 14.254 -6.536 -7.690 1.00 94.94 73 PRO A CA 1
ATOM 560 C C . PRO A 1 73 ? 14.839 -5.120 -7.709 1.00 94.94 73 PRO A C 1
ATOM 562 O O . PRO A 1 73 ? 14.290 -4.241 -8.369 1.00 94.94 73 PRO A O 1
ATOM 565 N N . ASP A 1 74 ? 16.003 -4.925 -7.091 1.00 93.44 74 ASP A N 1
ATOM 566 C CA . ASP A 1 74 ? 16.632 -3.601 -6.954 1.00 93.44 74 ASP A CA 1
ATOM 567 C C . ASP A 1 74 ? 16.895 -2.918 -8.302 1.00 93.44 74 ASP A C 1
ATOM 569 O O . ASP A 1 74 ? 16.699 -1.717 -8.433 1.00 93.44 74 ASP A O 1
ATOM 573 N N . ILE A 1 75 ? 17.255 -3.682 -9.342 1.00 94.25 75 ILE A N 1
ATOM 574 C CA . ILE A 1 75 ? 17.460 -3.146 -10.701 1.00 94.25 75 ILE A CA 1
ATOM 575 C C . ILE A 1 75 ? 16.188 -2.535 -11.310 1.00 94.25 75 ILE A C 1
ATOM 577 O O . ILE A 1 75 ? 16.279 -1.714 -12.215 1.00 94.25 75 ILE A O 1
ATOM 581 N N . VAL A 1 76 ? 15.012 -2.958 -10.835 1.00 95.88 76 VAL A N 1
ATOM 582 C CA . VAL A 1 76 ? 13.702 -2.419 -11.218 1.00 95.88 76 VAL A CA 1
ATOM 583 C C . VAL A 1 76 ? 13.330 -1.272 -10.283 1.00 95.88 76 VAL A C 1
ATOM 585 O O . VAL A 1 76 ? 12.987 -0.196 -10.757 1.00 95.88 76 VAL A O 1
ATOM 588 N N . LEU A 1 77 ? 13.420 -1.493 -8.968 1.00 93.00 77 LEU A N 1
ATOM 589 C CA . LEU A 1 77 ? 13.012 -0.530 -7.943 1.00 93.00 77 LEU A CA 1
ATOM 590 C C . LEU A 1 77 ? 13.836 0.766 -7.994 1.00 93.00 77 LEU A C 1
ATOM 592 O O . LEU A 1 77 ? 13.276 1.852 -7.937 1.00 93.00 77 LEU A O 1
ATOM 596 N N . LEU A 1 78 ? 15.155 0.648 -8.161 1.00 92.12 78 LEU A N 1
ATOM 597 C CA . LEU A 1 78 ? 16.107 1.763 -8.138 1.00 92.12 78 LEU A CA 1
ATOM 598 C C . LEU A 1 78 ? 16.440 2.301 -9.534 1.00 92.12 78 LEU A C 1
ATOM 600 O O . LEU A 1 78 ? 17.419 3.033 -9.701 1.00 92.12 78 LEU A O 1
ATOM 604 N N . LYS A 1 79 ? 15.689 1.904 -10.566 1.00 92.94 79 LYS A N 1
ATOM 605 C CA . LYS A 1 79 ? 16.001 2.308 -11.935 1.00 92.94 79 LYS A CA 1
ATOM 606 C C . LYS A 1 79 ? 15.803 3.810 -12.113 1.00 92.94 79 LYS A C 1
ATOM 608 O O . LYS A 1 79 ? 14.698 4.331 -11.987 1.00 92.94 79 LYS A O 1
ATOM 613 N N . GLU A 1 80 ? 16.860 4.493 -12.533 1.00 90.19 80 GLU A N 1
ATOM 614 C CA . GLU A 1 80 ? 16.771 5.886 -12.957 1.00 90.19 80 GLU A CA 1
ATOM 615 C C . GLU A 1 80 ? 16.174 5.963 -14.372 1.00 90.19 80 GLU A C 1
ATOM 617 O O . GLU A 1 80 ? 16.819 5.628 -15.369 1.00 90.19 80 GLU A O 1
ATOM 622 N N . GLY A 1 81 ? 14.912 6.384 -14.470 1.00 91.31 81 GLY A N 1
ATOM 623 C CA . GLY A 1 81 ? 14.214 6.598 -15.738 1.00 91.31 81 GLY A CA 1
ATOM 624 C C . GLY A 1 81 ? 12.988 5.709 -15.923 1.00 91.31 81 GLY A C 1
ATOM 625 O O . GLY A 1 81 ? 12.398 5.213 -14.970 1.00 91.31 81 GLY A O 1
ATOM 626 N N . ARG A 1 82 ? 12.547 5.551 -17.176 1.00 94.44 82 ARG A N 1
ATOM 627 C CA . ARG A 1 82 ? 11.345 4.762 -17.478 1.00 94.44 82 ARG A CA 1
ATOM 628 C C . ARG A 1 82 ? 11.633 3.266 -17.370 1.00 94.44 82 ARG A C 1
ATOM 630 O O . ARG A 1 82 ? 12.628 2.780 -17.914 1.00 94.44 82 ARG A O 1
ATOM 637 N N . LEU A 1 83 ? 10.714 2.558 -16.723 1.00 96.69 83 LEU A N 1
ATOM 638 C CA . LEU A 1 83 ? 10.678 1.103 -16.718 1.00 96.69 83 LEU A CA 1
ATOM 639 C C . LEU A 1 83 ? 10.263 0.593 -18.104 1.00 96.69 83 LEU A C 1
ATOM 641 O O . LEU A 1 83 ? 9.464 1.225 -18.798 1.00 96.69 83 LEU A O 1
ATOM 645 N N . THR A 1 84 ? 10.842 -0.528 -18.521 1.00 97.88 84 THR A N 1
ATOM 646 C CA . THR A 1 84 ? 10.342 -1.309 -19.655 1.00 97.88 84 THR A CA 1
ATOM 647 C C . THR A 1 84 ? 9.058 -2.031 -19.254 1.00 97.88 84 THR A C 1
ATOM 649 O O . THR A 1 84 ? 8.758 -2.147 -18.066 1.00 97.88 84 THR A O 1
ATOM 652 N N . ASP A 1 85 ? 8.319 -2.567 -20.225 1.00 97.56 85 ASP A N 1
ATOM 653 C CA . ASP A 1 85 ? 7.084 -3.308 -19.942 1.00 97.56 85 ASP A CA 1
ATOM 654 C C . ASP A 1 85 ? 7.342 -4.496 -18.990 1.00 97.56 85 ASP A C 1
ATOM 656 O O . ASP A 1 85 ? 6.648 -4.647 -17.988 1.00 97.56 85 ASP A O 1
ATOM 660 N N . ASP A 1 86 ? 8.413 -5.268 -19.208 1.00 97.38 86 ASP A N 1
ATOM 661 C CA . ASP A 1 86 ? 8.791 -6.399 -18.340 1.00 97.38 86 ASP A CA 1
ATOM 662 C C . ASP A 1 86 ? 9.194 -5.975 -16.917 1.00 97.38 86 ASP A C 1
ATOM 664 O O . ASP A 1 86 ? 8.984 -6.702 -15.943 1.00 97.38 86 ASP A O 1
ATOM 668 N N . GLU A 1 87 ? 9.840 -4.817 -16.779 1.00 97.69 87 GLU A N 1
ATOM 669 C CA . GLU A 1 87 ? 10.190 -4.245 -15.478 1.00 97.69 87 GLU A CA 1
ATOM 670 C C . GLU A 1 87 ? 8.939 -3.726 -14.764 1.00 97.69 87 GLU A C 1
ATOM 672 O O . GLU A 1 87 ? 8.787 -3.915 -13.557 1.00 97.69 87 GLU A O 1
ATOM 677 N N . TRP A 1 88 ? 8.012 -3.137 -15.518 1.00 97.06 88 TRP A N 1
ATOM 678 C CA . TRP A 1 88 ? 6.731 -2.678 -15.008 1.00 97.06 88 TRP A CA 1
ATOM 679 C C . TRP A 1 88 ? 5.861 -3.835 -14.512 1.00 97.06 88 TRP A C 1
ATOM 681 O O . TRP A 1 88 ? 5.286 -3.736 -13.431 1.00 97.06 88 TRP A O 1
ATOM 691 N N . GLU A 1 89 ? 5.829 -4.973 -15.215 1.00 97.25 89 GLU A N 1
ATOM 692 C CA . GLU A 1 89 ? 5.147 -6.182 -14.728 1.00 97.25 89 GLU A CA 1
ATOM 693 C C . GLU A 1 89 ? 5.683 -6.652 -13.371 1.00 97.25 89 GLU A C 1
ATOM 695 O O . GLU A 1 89 ? 4.911 -7.110 -12.533 1.00 97.25 89 GLU A O 1
ATOM 700 N N . LYS A 1 90 ? 6.988 -6.499 -13.112 1.00 97.38 90 LYS A N 1
ATOM 701 C CA . LYS A 1 90 ? 7.579 -6.817 -11.802 1.00 97.38 90 LYS A CA 1
ATOM 702 C C . LYS A 1 90 ? 7.200 -5.788 -10.744 1.00 97.38 90 LYS A C 1
ATOM 704 O O . LYS A 1 90 ? 6.905 -6.171 -9.617 1.00 97.38 90 LYS A O 1
ATOM 709 N N . MET A 1 91 ? 7.186 -4.502 -11.098 1.00 96.50 91 MET A N 1
ATOM 710 C CA . MET A 1 91 ? 6.768 -3.433 -10.188 1.00 96.50 91 MET A CA 1
ATOM 711 C C . MET A 1 91 ? 5.311 -3.618 -9.742 1.00 96.50 91 MET A C 1
ATOM 713 O O . MET A 1 91 ? 5.021 -3.529 -8.552 1.00 96.50 91 MET A O 1
ATOM 717 N N . LYS A 1 92 ? 4.407 -3.971 -10.663 1.00 97.19 92 LYS A N 1
ATOM 718 C CA . LYS A 1 92 ? 2.979 -4.206 -10.381 1.00 97.19 92 LYS A CA 1
ATOM 719 C C . LYS A 1 92 ? 2.693 -5.361 -9.421 1.00 97.19 92 LYS A C 1
ATOM 721 O O . LYS A 1 92 ? 1.558 -5.523 -8.999 1.00 97.19 92 LYS A O 1
ATOM 726 N N . LYS A 1 93 ? 3.692 -6.170 -9.061 1.00 97.44 93 LYS A N 1
ATOM 727 C CA . LYS A 1 93 ? 3.526 -7.262 -8.093 1.00 97.44 93 LYS A CA 1
ATOM 728 C C . LYS A 1 93 ? 3.604 -6.826 -6.638 1.00 97.44 93 LYS A C 1
ATOM 730 O O . LYS A 1 93 ? 3.211 -7.603 -5.772 1.00 97.44 93 LYS A O 1
ATOM 735 N N . HIS A 1 94 ? 4.066 -5.613 -6.342 1.00 97.44 94 HIS A N 1
ATOM 736 C CA . HIS A 1 94 ? 4.190 -5.184 -4.951 1.00 97.44 94 HIS A CA 1
ATOM 737 C C . HIS A 1 94 ? 2.860 -5.149 -4.160 1.00 97.44 94 HIS A C 1
ATOM 739 O O . HIS A 1 94 ? 2.924 -5.497 -2.983 1.00 97.44 94 HIS A O 1
ATOM 745 N N . PRO A 1 95 ? 1.666 -4.851 -4.721 1.00 98.06 95 PRO A N 1
ATOM 746 C CA . PRO A 1 95 ? 0.421 -4.918 -3.950 1.00 98.06 95 PRO A CA 1
ATOM 747 C C . PRO A 1 95 ? 0.092 -6.358 -3.533 1.00 98.06 95 PRO A C 1
ATOM 749 O O . PRO A 1 95 ? -0.222 -6.618 -2.371 1.00 98.06 95 PRO A O 1
ATOM 752 N N . GLU A 1 96 ? 0.252 -7.321 -4.454 1.00 98.00 96 GLU A N 1
ATOM 753 C CA . GLU A 1 96 ? 0.075 -8.757 -4.180 1.00 98.00 96 GLU A CA 1
ATOM 754 C C . GLU A 1 96 ? 1.044 -9.235 -3.083 1.00 98.00 96 GLU A C 1
ATOM 756 O O . GLU A 1 96 ? 0.627 -9.876 -2.116 1.00 98.00 96 GLU A O 1
ATOM 761 N N . ILE A 1 97 ? 2.328 -8.878 -3.202 1.00 97.81 97 ILE A N 1
ATOM 762 C CA . ILE A 1 97 ? 3.366 -9.234 -2.222 1.00 97.81 97 ILE A CA 1
ATOM 763 C C . ILE A 1 97 ? 3.060 -8.595 -0.861 1.00 97.81 97 ILE A C 1
ATOM 765 O O . ILE A 1 97 ? 3.153 -9.264 0.167 1.00 97.81 97 ILE A O 1
ATOM 769 N N . GLY A 1 98 ? 2.669 -7.317 -0.838 1.00 96.88 98 GLY A N 1
ATOM 770 C CA . GLY A 1 98 ? 2.312 -6.597 0.384 1.00 96.88 98 GLY A CA 1
ATOM 771 C C . GLY A 1 98 ? 1.135 -7.251 1.104 1.00 96.88 98 GLY A C 1
ATOM 772 O O . GLY A 1 98 ? 1.219 -7.542 2.296 1.00 96.88 98 GLY A O 1
ATOM 773 N N . SER A 1 99 ? 0.079 -7.592 0.366 1.00 97.62 99 SER A N 1
ATOM 774 C CA . SER A 1 99 ? -1.060 -8.348 0.893 1.00 97.62 99 SER A CA 1
ATOM 775 C C . SER A 1 99 ? -0.647 -9.715 1.453 1.00 97.62 99 SER A C 1
ATOM 777 O O . SER A 1 99 ? -1.100 -10.107 2.533 1.00 97.62 99 SER A O 1
ATOM 779 N N . GLU A 1 100 ? 0.240 -10.447 0.770 1.00 97.12 100 GLU A N 1
ATOM 780 C CA . GLU A 1 100 ? 0.748 -11.723 1.283 1.00 97.12 100 GLU A CA 1
ATOM 781 C C . GLU A 1 100 ? 1.541 -11.545 2.588 1.00 97.12 100 GLU A C 1
ATOM 783 O O . GLU A 1 100 ? 1.364 -12.337 3.520 1.00 97.12 100 GLU A O 1
ATOM 788 N N . ILE A 1 101 ? 2.362 -10.498 2.697 1.00 95.12 101 ILE A N 1
ATOM 789 C CA . ILE A 1 101 ? 3.090 -10.162 3.929 1.00 95.12 101 ILE A CA 1
ATOM 790 C C . ILE A 1 101 ? 2.101 -9.898 5.071 1.00 95.12 101 ILE A C 1
ATOM 792 O O . ILE A 1 101 ? 2.220 -10.513 6.135 1.00 95.12 101 ILE A O 1
ATOM 796 N N . LEU A 1 102 ? 1.090 -9.051 4.847 1.00 94.69 102 LEU A N 1
ATOM 797 C CA . LEU A 1 102 ? 0.099 -8.724 5.878 1.00 94.69 102 LEU A CA 1
ATOM 798 C C . LEU A 1 102 ? -0.739 -9.937 6.300 1.00 94.69 102 LEU A C 1
ATOM 800 O O . LEU A 1 102 ? -1.082 -10.066 7.474 1.00 94.69 102 LEU A O 1
ATOM 804 N N . SER A 1 103 ? -0.994 -10.878 5.383 1.00 95.19 103 SER A N 1
ATOM 805 C CA . SER A 1 103 ? -1.752 -12.105 5.669 1.00 95.19 103 SER A CA 1
ATOM 806 C C . SER A 1 103 ? -1.122 -12.999 6.746 1.00 95.19 103 SER A C 1
ATOM 808 O O . SER A 1 103 ? -1.801 -13.860 7.304 1.00 95.19 103 SER A O 1
ATOM 810 N N . LYS A 1 104 ? 0.170 -12.814 7.056 1.00 92.88 104 LYS A N 1
ATOM 811 C CA . LYS A 1 104 ? 0.870 -13.585 8.095 1.00 92.88 104 LYS A CA 1
ATOM 812 C C . LYS A 1 104 ? 0.550 -13.112 9.515 1.00 92.88 104 LYS A C 1
ATOM 814 O O . LYS A 1 104 ? 0.813 -13.856 10.457 1.00 92.88 104 LYS A O 1
ATOM 819 N N . SER A 1 105 ? -0.003 -11.911 9.683 1.00 91.00 105 SER A N 1
ATOM 820 C CA . SER A 1 105 ? -0.426 -11.378 10.980 1.00 91.00 105 SER A CA 1
ATOM 821 C C . SER A 1 105 ? -1.943 -11.428 11.097 1.00 91.00 105 SER A C 1
ATOM 823 O O . SER A 1 105 ? -2.654 -10.958 10.214 1.00 91.00 105 SER A O 1
ATOM 825 N N . GLN A 1 106 ? -2.451 -11.958 12.213 1.00 87.75 106 GLN A N 1
ATOM 826 C CA . GLN A 1 106 ? -3.894 -12.031 12.452 1.00 87.75 106 GLN A CA 1
ATOM 827 C C . GLN A 1 106 ? -4.539 -10.636 12.420 1.00 87.75 106 GLN A C 1
ATOM 829 O O . GLN A 1 106 ? -5.579 -10.470 11.796 1.00 87.75 106 GLN A O 1
ATOM 834 N N . GLN A 1 107 ? -3.886 -9.638 13.020 1.00 86.38 107 GLN A N 1
ATOM 835 C CA . GLN A 1 107 ? -4.390 -8.263 13.098 1.00 86.38 107 GLN A CA 1
ATOM 836 C C . GLN A 1 107 ? -4.236 -7.507 11.771 1.00 86.38 107 GLN A C 1
ATOM 838 O O . GLN A 1 107 ? -5.150 -6.810 11.353 1.00 86.38 107 GLN A O 1
ATOM 843 N N . LEU A 1 108 ? -3.107 -7.665 11.069 1.00 89.94 108 LEU A N 1
ATOM 844 C CA . LEU A 1 108 ? -2.876 -6.938 9.810 1.00 89.94 108 LEU A CA 1
ATOM 845 C C . LEU A 1 108 ? -3.590 -7.572 8.613 1.00 89.94 108 LEU A C 1
ATOM 847 O O . LEU A 1 108 ? -3.767 -6.912 7.591 1.00 89.94 108 LEU A O 1
ATOM 851 N N . SER A 1 1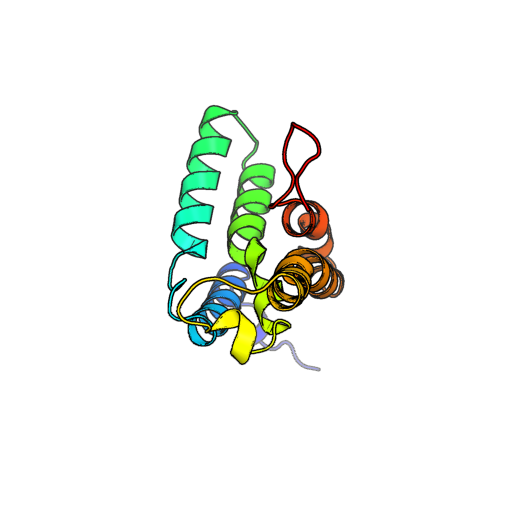09 ? -4.021 -8.832 8.722 1.00 93.00 109 SER A N 1
ATOM 852 C CA . SER A 1 109 ? -4.729 -9.521 7.640 1.00 93.00 109 SER A CA 1
ATOM 853 C C . SER A 1 109 ? -6.036 -8.835 7.229 1.00 93.00 109 SER A C 1
ATOM 855 O O . SER A 1 109 ? -6.460 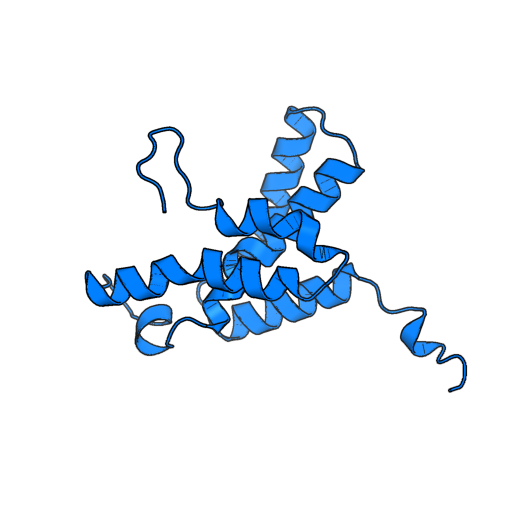-8.999 6.088 1.00 93.00 109 SER A O 1
ATOM 857 N N . GLU A 1 110 ? -6.635 -8.034 8.113 1.00 91.81 110 GLU A N 1
ATOM 858 C CA . GLU A 1 110 ? -7.824 -7.223 7.824 1.00 91.81 110 GLU A CA 1
ATOM 859 C C . GLU A 1 110 ? -7.522 -6.051 6.877 1.00 91.81 110 GLU A C 1
ATOM 861 O O . GLU A 1 110 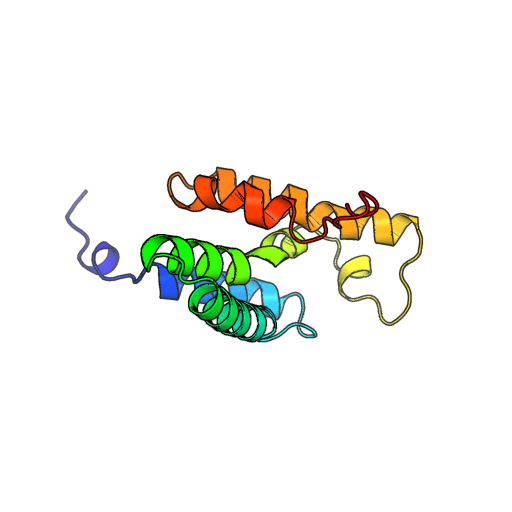? -8.399 -5.594 6.153 1.00 91.81 110 GLU A O 1
ATOM 866 N N . LEU A 1 111 ? -6.268 -5.594 6.832 1.00 95.06 111 LEU A N 1
ATOM 867 C CA . LEU A 1 111 ? -5.834 -4.444 6.032 1.00 95.06 111 LEU A CA 1
ATOM 868 C C . LEU A 1 111 ? -5.369 -4.837 4.624 1.00 95.06 111 LEU A C 1
ATOM 870 O O . LEU A 1 111 ? -5.131 -3.973 3.779 1.00 95.06 111 LEU A O 1
ATOM 874 N N . LYS A 1 112 ? -5.229 -6.141 4.358 1.00 95.44 112 LYS A N 1
ATOM 875 C CA . LYS A 1 112 ? -4.668 -6.664 3.105 1.00 95.44 112 LYS A CA 1
ATOM 876 C C . LYS A 1 112 ? -5.442 -6.190 1.869 1.00 95.44 112 LYS A C 1
ATOM 878 O O . LYS A 1 112 ? -4.829 -5.975 0.831 1.00 95.44 112 LYS A O 1
ATOM 883 N N . ASP A 1 113 ? -6.758 -6.000 1.993 1.00 96.06 113 ASP A N 1
ATOM 884 C CA . ASP A 1 113 ? -7.622 -5.612 0.874 1.00 96.06 113 ASP A CA 1
ATOM 885 C C . ASP A 1 113 ? -7.387 -4.144 0.480 1.00 96.06 113 ASP A C 1
ATOM 887 O O . ASP A 1 113 ? -7.456 -3.795 -0.695 1.00 96.06 113 ASP A O 1
ATOM 891 N N . ILE A 1 114 ? -7.020 -3.285 1.438 1.00 95.88 114 ILE A N 1
ATOM 892 C CA . ILE A 1 114 ? -6.595 -1.910 1.143 1.00 95.88 114 ILE A CA 1
ATOM 893 C C . ILE A 1 114 ? -5.249 -1.944 0.411 1.00 95.88 114 ILE A C 1
ATOM 895 O O . ILE A 1 114 ? -5.074 -1.277 -0.606 1.00 95.88 114 ILE A O 1
ATOM 899 N N . VAL A 1 115 ? -4.309 -2.762 0.897 1.00 96.69 115 VAL A N 1
ATOM 900 C CA . VAL A 1 115 ? -2.963 -2.870 0.318 1.00 96.69 115 VAL A CA 1
ATOM 901 C C . VAL A 1 115 ? -2.976 -3.494 -1.073 1.00 96.69 115 VAL A C 1
ATOM 903 O O . VAL A 1 115 ? -2.256 -3.021 -1.939 1.00 96.69 115 VAL A O 1
ATOM 906 N N . ILE A 1 116 ? -3.783 -4.515 -1.349 1.00 97.81 116 ILE A N 1
ATOM 907 C CA . ILE A 1 116 ? -3.801 -5.130 -2.685 1.00 97.81 116 ILE A CA 1
ATOM 908 C C . ILE A 1 116 ? -4.462 -4.231 -3.738 1.00 97.81 116 ILE A C 1
ATOM 910 O O . ILE A 1 116 ? -4.101 -4.318 -4.904 1.00 97.81 116 ILE A O 1
ATOM 914 N N . HIS A 1 117 ? -5.387 -3.351 -3.340 1.00 97.88 117 HIS A N 1
ATOM 915 C CA . HIS A 1 117 ? -6.182 -2.538 -4.266 1.00 97.88 117 HIS A CA 1
ATOM 916 C C . HIS A 1 117 ? -5.765 -1.062 -4.343 1.00 97.88 117 HIS A C 1
ATOM 918 O O . HIS A 1 117 ? -6.444 -0.271 -4.992 1.00 97.88 117 HIS A O 1
ATOM 924 N N . HIS A 1 118 ? -4.664 -0.640 -3.715 1.00 97.00 118 HIS A N 1
ATOM 925 C CA . HIS A 1 118 ? -4.309 0.787 -3.667 1.00 97.00 118 HIS A CA 1
ATOM 926 C C . HIS A 1 118 ? -3.915 1.391 -5.033 1.00 97.00 118 HIS A C 1
ATOM 928 O O . HIS A 1 118 ? -3.895 2.613 -5.183 1.00 97.00 118 HIS A O 1
ATOM 934 N N . HIS A 1 119 ? -3.640 0.554 -6.038 1.00 97.56 119 HIS A N 1
ATOM 935 C CA . HIS A 1 119 ? -3.433 0.964 -7.430 1.00 97.56 119 HIS A CA 1
ATOM 936 C C . HIS A 1 119 ? -4.653 0.755 -8.336 1.00 97.56 119 HIS A C 1
ATOM 938 O O . HIS A 1 119 ? -4.612 1.096 -9.528 1.00 97.56 119 HIS A O 1
ATOM 944 N N . GLU A 1 120 ? -5.762 0.272 -7.776 1.00 97.88 120 GLU A N 1
ATOM 945 C CA . GLU A 1 120 ? -7.004 0.128 -8.511 1.00 97.88 120 GLU A CA 1
ATOM 946 C C . GLU A 1 120 ? -7.583 1.481 -8.906 1.00 97.88 120 GLU A C 1
ATOM 948 O O . GLU A 1 120 ? -7.424 2.513 -8.248 1.00 97.88 120 GLU A O 1
ATOM 953 N N . ARG A 1 121 ? -8.294 1.473 -10.029 1.00 97.62 121 ARG A N 1
ATOM 954 C CA . ARG A 1 121 ? -8.913 2.673 -10.586 1.00 97.62 121 ARG A CA 1
ATOM 955 C C . ARG A 1 121 ? -10.401 2.445 -10.751 1.00 97.62 121 ARG A C 1
ATOM 957 O O . ARG A 1 121 ? -10.822 1.401 -11.235 1.00 97.62 121 ARG A O 1
ATOM 964 N N . TYR A 1 122 ? -11.198 3.476 -10.474 1.00 95.38 122 TYR A N 1
ATOM 965 C CA . TYR A 1 122 ? -12.653 3.444 -10.677 1.00 95.38 122 TYR A CA 1
ATOM 966 C C . TYR A 1 122 ? -13.078 3.115 -12.120 1.00 95.38 122 TYR A C 1
ATOM 968 O O . TYR A 1 122 ? -14.186 2.634 -12.335 1.00 95.38 122 TYR A O 1
ATOM 976 N N . ASP A 1 123 ? -12.218 3.367 -13.113 1.00 97.50 123 ASP A N 1
ATOM 977 C CA . ASP A 1 123 ? -12.465 3.022 -14.519 1.00 97.50 123 ASP A CA 1
ATOM 978 C C . ASP A 1 123 ? -12.117 1.562 -14.874 1.00 97.50 123 ASP A C 1
ATOM 980 O O . ASP A 1 123 ? -12.228 1.182 -16.042 1.00 97.50 123 ASP A O 1
ATOM 984 N N . GLY A 1 124 ? -11.695 0.756 -13.893 1.00 96.44 124 GLY A N 1
ATOM 985 C CA . GLY A 1 124 ? -11.319 -0.649 -14.058 1.00 96.44 124 GLY A CA 1
ATOM 986 C C . GLY A 1 124 ? -9.999 -0.863 -14.800 1.00 96.44 124 GLY A C 1
ATOM 987 O O . GLY A 1 124 ? -9.739 -1.966 -15.268 1.00 96.44 124 GLY A O 1
ATOM 988 N N . LYS A 1 125 ? -9.183 0.187 -14.967 1.00 95.81 125 LYS A N 1
ATOM 989 C CA . LYS A 1 125 ? -7.880 0.125 -15.657 1.00 95.81 125 LYS A CA 1
ATOM 990 C C . LYS A 1 125 ? -6.692 0.133 -14.692 1.00 95.81 125 LYS A C 1
ATOM 992 O O . LYS A 1 125 ? -5.581 0.465 -15.110 1.00 95.81 125 LYS A O 1
ATOM 997 N N . GLY A 1 126 ? -6.954 -0.109 -13.409 1.00 95.81 126 GLY A N 1
ATOM 998 C CA . GLY A 1 126 ? -5.931 -0.261 -12.380 1.00 95.81 126 GLY A CA 1
ATOM 999 C C . GLY A 1 126 ? -5.214 -1.603 -12.484 1.00 95.81 126 GLY A C 1
ATOM 1000 O O . GLY A 1 126 ? -5.333 -2.301 -13.497 1.00 95.81 126 GLY A O 1
ATOM 1001 N N . TYR A 1 127 ? -4.437 -1.921 -11.456 1.00 94.06 127 TYR A N 1
ATOM 1002 C CA . TYR A 1 127 ? -3.763 -3.204 -11.298 1.00 94.06 127 TYR A CA 1
ATOM 1003 C C . TYR A 1 127 ? -3.642 -3.580 -9.826 1.00 94.06 127 TYR A C 1
ATOM 1005 O O . TYR A 1 127 ? -3.769 -2.662 -8.980 1.00 94.06 127 TYR A O 1
#